Protein AF-A0A8H3XED6-F1 (afdb_monomer_lite)

Radius of gyration: 12.94 Å; chains: 1; bounding box: 29×34×34 Å

pLDDT: mean 76.83, std 10.21, range [47.56, 87.56]

Structure (mmCIF, N/CA/C/O backbone):
data_AF-A0A8H3XED6-F1
#
_entry.id   AF-A0A8H3XED6-F1
#
loop_
_atom_site.group_PDB
_atom_site.id
_atom_site.type_symbol
_atom_site.label_atom_id
_atom_site.label_alt_id
_atom_site.label_comp_id
_atom_site.label_asym_id
_atom_site.label_entity_id
_atom_site.label_seq_id
_atom_site.pdbx_PDB_ins_code
_atom_site.Cartn_x
_atom_site.Cartn_y
_atom_site.Cartn_z
_atom_site.occupancy
_atom_site.B_iso_or_equiv
_atom_site.auth_seq_id
_atom_site.auth_comp_id
_atom_site.auth_asym_id
_atom_site.auth_atom_id
_atom_site.pdbx_PDB_model_num
ATOM 1 N N . MET A 1 1 ? 15.015 -0.624 2.135 1.00 65.12 1 MET A N 1
ATOM 2 C CA . MET A 1 1 ? 14.485 0.647 2.685 1.00 65.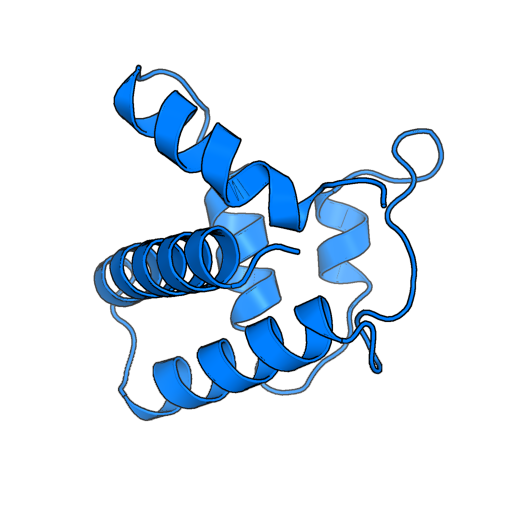12 1 MET A CA 1
ATOM 3 C C . MET A 1 1 ? 15.137 0.860 4.045 1.00 65.12 1 MET A C 1
ATOM 5 O O . MET A 1 1 ? 15.278 -0.125 4.755 1.00 65.12 1 MET A O 1
ATOM 9 N N . LYS A 1 2 ? 15.587 2.073 4.404 1.00 73.81 2 LYS A N 1
ATOM 10 C CA . LYS A 1 2 ? 16.115 2.327 5.762 1.00 73.81 2 LYS A CA 1
ATOM 11 C C . LYS A 1 2 ? 14.974 2.229 6.784 1.00 73.81 2 LYS A C 1
ATOM 13 O O . LYS A 1 2 ? 13.874 2.692 6.490 1.00 73.81 2 LYS A O 1
ATOM 18 N N . GLU A 1 3 ? 15.227 1.673 7.970 1.00 73.44 3 GLU A N 1
ATOM 19 C CA . GLU A 1 3 ? 14.186 1.446 8.991 1.00 73.44 3 GLU A CA 1
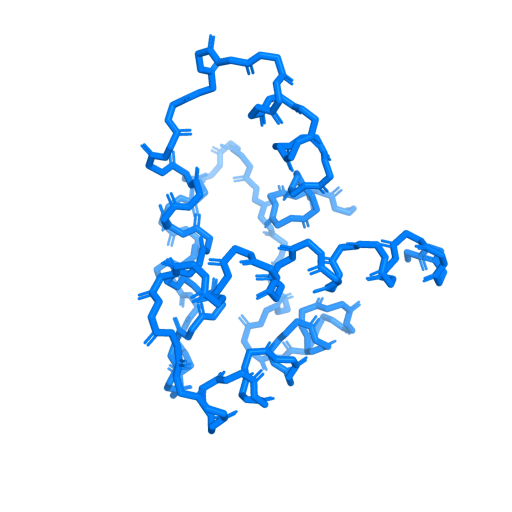ATOM 20 C C . GLU A 1 3 ? 13.446 2.727 9.399 1.00 73.44 3 GLU A C 1
ATOM 22 O O . GLU A 1 3 ? 12.229 2.700 9.564 1.00 73.44 3 GLU A O 1
ATOM 27 N N . SER A 1 4 ? 14.139 3.864 9.500 1.00 75.62 4 SER A N 1
ATOM 28 C CA . SER A 1 4 ? 13.520 5.153 9.840 1.00 75.62 4 SER A CA 1
ATOM 29 C C . SER A 1 4 ? 12.474 5.604 8.814 1.00 75.62 4 SER A C 1
ATOM 31 O O . SER A 1 4 ? 11.407 6.090 9.180 1.00 75.62 4 SER A O 1
ATOM 33 N N . ILE A 1 5 ? 12.74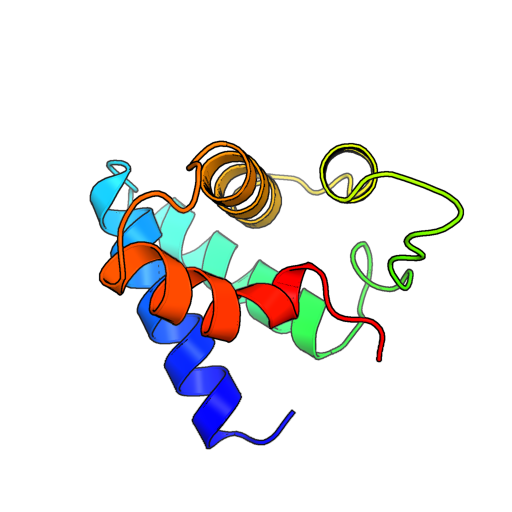9 5.375 7.528 1.00 78.00 5 ILE A N 1
ATOM 34 C CA . ILE A 1 5 ? 11.849 5.712 6.419 1.00 78.00 5 ILE A CA 1
ATOM 35 C C . ILE A 1 5 ? 10.635 4.777 6.433 1.00 78.00 5 ILE A C 1
ATOM 37 O O . ILE A 1 5 ? 9.506 5.230 6.262 1.00 78.00 5 ILE A O 1
ATOM 41 N N . PHE A 1 6 ? 10.847 3.487 6.715 1.00 79.19 6 PHE A N 1
ATOM 42 C CA . PHE A 1 6 ? 9.763 2.509 6.828 1.00 79.19 6 PHE A CA 1
ATOM 43 C C . PHE A 1 6 ? 8.782 2.852 7.958 1.00 79.19 6 PHE A C 1
ATOM 45 O O . PHE A 1 6 ? 7.569 2.804 7.760 1.00 79.19 6 PHE A O 1
ATOM 52 N N . HIS A 1 7 ? 9.284 3.253 9.128 1.00 81.00 7 HIS A N 1
ATOM 53 C CA . HIS A 1 7 ? 8.428 3.663 10.245 1.00 81.00 7 HIS A CA 1
ATOM 54 C C . HIS A 1 7 ? 7.616 4.918 9.920 1.00 81.00 7 HIS A C 1
ATOM 56 O O . HIS A 1 7 ? 6.429 4.977 10.240 1.00 81.00 7 HIS A O 1
ATOM 62 N N . GLN A 1 8 ? 8.227 5.896 9.248 1.00 81.88 8 GLN A N 1
ATOM 63 C CA . GLN A 1 8 ? 7.535 7.111 8.826 1.00 81.88 8 GLN A CA 1
ATOM 64 C C . GLN A 1 8 ? 6.416 6.798 7.824 1.00 81.88 8 GLN A C 1
ATOM 66 O O . GLN A 1 8 ? 5.291 7.263 7.987 1.00 81.88 8 GLN A O 1
ATOM 71 N N . ILE A 1 9 ? 6.701 5.938 6.846 1.00 79.81 9 ILE A N 1
ATOM 72 C CA . ILE A 1 9 ? 5.730 5.420 5.880 1.00 79.81 9 ILE A CA 1
ATOM 73 C C . ILE A 1 9 ? 4.558 4.729 6.577 1.00 79.81 9 ILE A C 1
ATOM 75 O O . ILE A 1 9 ? 3.398 5.037 6.296 1.00 79.81 9 ILE A O 1
ATOM 79 N N . LEU A 1 10 ? 4.861 3.808 7.493 1.00 83.94 10 LEU A N 1
ATOM 80 C CA . LEU A 1 10 ? 3.855 3.041 8.212 1.00 83.94 10 LEU A CA 1
ATOM 81 C C . LEU A 1 10 ? 2.962 3.971 9.038 1.00 83.94 10 LEU A C 1
ATOM 83 O O . LEU A 1 10 ? 1.741 3.859 8.984 1.00 83.94 10 LEU A O 1
ATOM 87 N N . TYR A 1 11 ? 3.562 4.923 9.752 1.00 85.44 11 TYR A N 1
ATOM 88 C CA . TYR A 1 11 ? 2.832 5.909 10.540 1.00 85.44 11 TYR A CA 1
ATOM 89 C C . TYR A 1 11 ? 1.884 6.743 9.667 1.00 85.44 11 TYR A C 1
ATOM 91 O O . TYR A 1 11 ? 0.687 6.807 9.949 1.00 85.44 11 TYR A O 1
ATOM 99 N N . THR A 1 12 ? 2.382 7.311 8.564 1.00 83.94 12 THR A N 1
ATOM 100 C CA . THR A 1 12 ? 1.568 8.119 7.643 1.00 83.94 12 THR A CA 1
ATOM 101 C C . THR A 1 12 ? 0.433 7.306 7.017 1.00 83.94 12 THR A C 1
ATOM 103 O O . THR A 1 12 ? -0.704 7.777 6.977 1.00 83.94 12 THR A O 1
ATOM 106 N N . ALA A 1 13 ? 0.699 6.071 6.582 1.00 84.19 13 ALA A N 1
ATOM 107 C CA . ALA A 1 13 ? -0.325 5.187 6.027 1.00 84.19 13 ALA A CA 1
ATOM 108 C C . ALA A 1 13 ? -1.448 4.911 7.040 1.00 84.19 13 ALA A C 1
ATOM 110 O O . ALA A 1 13 ? -2.629 4.964 6.694 1.00 84.19 13 ALA A O 1
ATOM 111 N N . LEU A 1 14 ? -1.092 4.679 8.306 1.00 86.50 14 LEU A N 1
ATOM 112 C CA . LEU A 1 14 ? -2.053 4.435 9.379 1.00 86.50 14 LEU A CA 1
ATOM 113 C C . LEU A 1 14 ? -2.868 5.680 9.738 1.00 86.50 14 LEU A C 1
ATOM 115 O O . LEU A 1 14 ? -4.065 5.563 9.995 1.00 86.50 14 LEU A O 1
ATOM 119 N N . GLU A 1 15 ? -2.258 6.865 9.746 1.00 86.06 15 GLU A N 1
ATOM 120 C CA . GLU A 1 15 ? -2.975 8.124 9.980 1.00 86.06 15 GLU A CA 1
ATOM 121 C C . GLU A 1 15 ? -4.032 8.384 8.903 1.00 86.06 15 GLU A C 1
ATOM 123 O O . GLU A 1 15 ? -5.166 8.750 9.216 1.00 86.06 15 GLU A O 1
ATOM 128 N N . ILE A 1 16 ? -3.686 8.148 7.636 1.00 82.75 16 ILE A N 1
ATOM 129 C CA . ILE A 1 16 ? -4.619 8.305 6.516 1.00 82.75 16 ILE A CA 1
ATOM 130 C C . ILE A 1 16 ? -5.716 7.241 6.594 1.00 82.75 16 ILE A C 1
ATOM 132 O O . ILE A 1 16 ? -6.894 7.569 6.472 1.00 82.75 16 ILE A O 1
ATOM 136 N N . TRP A 1 17 ? -5.360 5.989 6.889 1.00 85.56 17 TRP A N 1
ATOM 137 C CA . TRP A 1 17 ? -6.329 4.903 7.042 1.00 85.56 17 TRP A CA 1
ATOM 138 C C . TRP A 1 17 ? -7.349 5.173 8.154 1.00 85.56 17 TRP A C 1
ATOM 140 O O . TRP A 1 17 ? -8.551 4.978 7.960 1.00 85.56 17 TRP A O 1
ATOM 150 N N . LYS A 1 18 ? -6.897 5.714 9.293 1.00 84.69 18 LYS A N 1
ATOM 151 C CA . LYS A 1 18 ? -7.779 6.140 10.390 1.00 84.69 18 LYS A CA 1
ATOM 152 C C . LYS A 1 18 ? -8.777 7.206 9.944 1.00 84.69 18 LYS A C 1
ATOM 154 O O . LYS A 1 18 ? -9.953 7.106 10.290 1.00 84.69 18 LYS A O 1
ATOM 159 N N . LYS A 1 19 ? -8.342 8.183 9.140 1.00 82.12 19 LYS A N 1
ATOM 160 C CA . LYS A 1 19 ? -9.216 9.242 8.603 1.00 82.12 19 LYS A CA 1
ATOM 161 C C . LYS A 1 19 ? -10.306 8.710 7.666 1.00 82.12 19 LYS A C 1
ATOM 163 O O . LYS A 1 19 ? -11.356 9.330 7.567 1.00 82.12 19 LYS A O 1
ATOM 168 N N . ILE A 1 20 ? -10.095 7.554 7.034 1.00 78.62 20 ILE A N 1
ATOM 169 C CA . ILE A 1 20 ? -11.073 6.892 6.149 1.00 78.62 20 ILE A CA 1
ATOM 170 C C . ILE A 1 20 ? -12.156 6.128 6.956 1.00 78.62 20 ILE A C 1
ATOM 172 O O . ILE A 1 20 ? -13.093 5.578 6.382 1.00 78.62 20 ILE A O 1
ATOM 176 N N . GLY A 1 21 ? -12.082 6.109 8.295 1.00 74.19 21 GLY A N 1
ATOM 177 C CA . GLY A 1 21 ? -13.073 5.445 9.156 1.00 74.19 21 GLY A CA 1
ATOM 178 C C . GLY A 1 21 ? -12.768 3.966 9.420 1.00 74.19 21 GLY A C 1
ATOM 179 O O . GLY A 1 21 ? -13.672 3.136 9.522 1.00 74.19 21 GLY A O 1
ATOM 180 N N . SER A 1 22 ? -11.485 3.609 9.501 1.00 72.81 22 SER A N 1
ATOM 181 C CA . SER A 1 22 ? -11.034 2.225 9.678 1.00 72.81 22 SER A CA 1
ATOM 182 C C . SER A 1 22 ? -11.399 1.605 11.034 1.00 72.81 22 SER A C 1
ATOM 184 O O . SER A 1 22 ? -11.292 2.258 12.072 1.00 72.81 22 SER A O 1
ATOM 186 N N . LYS A 1 23 ? -11.686 0.295 11.050 1.00 77.19 23 LYS A N 1
ATOM 187 C CA . LYS A 1 23 ? -11.762 -0.532 12.274 1.00 77.19 23 LYS A CA 1
ATOM 188 C C . LYS A 1 23 ? -10.383 -1.096 12.644 1.00 77.19 23 LYS A C 1
ATOM 190 O O . LYS A 1 23 ? -9.589 -1.377 11.749 1.00 77.19 23 LYS A O 1
ATOM 195 N N . ILE A 1 24 ? -10.139 -1.392 13.925 1.00 73.38 24 ILE A N 1
ATOM 196 C CA . ILE A 1 24 ? -8.867 -1.972 14.423 1.00 73.38 24 ILE A CA 1
ATOM 197 C C . ILE A 1 24 ? -8.433 -3.216 13.623 1.00 73.38 24 ILE A C 1
ATOM 199 O O . ILE A 1 24 ? -7.273 -3.332 13.234 1.00 73.38 24 ILE A O 1
ATOM 203 N N . THR A 1 25 ? -9.368 -4.111 13.289 1.00 77.56 25 THR A N 1
ATOM 204 C CA . THR A 1 25 ? -9.089 -5.312 12.481 1.00 77.56 25 THR A CA 1
ATOM 205 C C . THR A 1 25 ? -8.550 -4.970 11.088 1.00 77.56 25 THR A C 1
ATOM 207 O O . THR A 1 25 ? -7.622 -5.617 10.610 1.00 77.56 25 THR A O 1
ATOM 210 N N . SER A 1 26 ? -9.078 -3.921 10.448 1.00 81.62 26 SER A N 1
ATOM 211 C CA . SER A 1 26 ? -8.589 -3.464 9.139 1.00 81.62 26 SER A CA 1
ATOM 212 C C . SER A 1 26 ? -7.198 -2.834 9.225 1.00 81.62 26 SER A C 1
ATOM 214 O O . SER A 1 26 ? -6.385 -3.014 8.325 1.00 81.62 26 SER A O 1
ATOM 216 N N . THR A 1 27 ? -6.894 -2.172 10.343 1.00 85.00 27 THR A N 1
ATOM 217 C CA . THR A 1 27 ? -5.580 -1.585 10.616 1.00 85.00 27 THR A CA 1
ATOM 218 C C . THR A 1 27 ? -4.498 -2.659 10.730 1.00 85.00 27 THR A C 1
ATOM 220 O O . THR A 1 27 ? -3.448 -2.530 10.109 1.00 85.00 27 THR A O 1
ATOM 223 N N . ASN A 1 28 ? -4.756 -3.753 11.452 1.00 85.94 28 ASN A N 1
ATOM 224 C CA . ASN A 1 28 ? -3.783 -4.846 11.594 1.00 85.94 28 ASN A CA 1
ATOM 225 C C . ASN A 1 28 ? -3.496 -5.548 10.258 1.00 85.94 28 ASN A C 1
ATOM 227 O O . ASN A 1 28 ? -2.344 -5.867 9.963 1.00 85.94 28 ASN A O 1
ATOM 231 N N . ILE A 1 29 ? -4.528 -5.745 9.431 1.00 86.88 29 ILE A N 1
ATOM 232 C CA . ILE A 1 29 ? -4.375 -6.330 8.092 1.00 86.88 29 ILE A CA 1
ATOM 233 C C . ILE A 1 29 ? -3.562 -5.393 7.187 1.00 86.88 29 ILE A C 1
ATOM 235 O O . ILE A 1 29 ? -2.661 -5.857 6.490 1.00 86.88 29 ILE A O 1
ATOM 239 N N . LEU A 1 30 ? -3.809 -4.080 7.248 1.00 87.06 30 LEU A N 1
ATOM 240 C CA . LEU A 1 30 ? -3.027 -3.090 6.506 1.00 87.06 30 LEU A CA 1
ATOM 241 C C . LEU A 1 30 ? -1.540 -3.127 6.899 1.00 87.06 30 LEU A C 1
ATOM 243 O O . LEU A 1 30 ? -0.678 -3.141 6.024 1.00 87.06 30 LEU A O 1
ATOM 247 N N . VAL A 1 31 ? -1.223 -3.200 8.198 1.00 87.06 31 VAL A N 1
ATOM 248 C CA . VAL A 1 31 ? 0.171 -3.321 8.668 1.00 87.06 31 VAL A CA 1
ATOM 249 C C . VAL A 1 31 ? 0.836 -4.579 8.103 1.00 87.06 31 VAL A C 1
ATOM 251 O O . VAL A 1 31 ? 1.984 -4.514 7.662 1.00 87.06 31 VAL A O 1
ATOM 254 N N . ALA A 1 32 ? 0.135 -5.716 8.097 1.00 87.56 32 ALA A N 1
ATOM 255 C CA . ALA A 1 32 ? 0.659 -6.956 7.527 1.00 87.56 32 ALA A CA 1
ATOM 256 C C . ALA A 1 32 ? 0.936 -6.818 6.019 1.00 87.56 32 ALA A C 1
ATOM 258 O O . ALA A 1 32 ? 2.008 -7.203 5.561 1.00 87.56 32 ALA A O 1
ATOM 259 N N . GLN A 1 33 ? 0.028 -6.195 5.265 1.00 86.81 33 GLN A N 1
ATOM 260 C CA . GLN A 1 33 ? 0.200 -5.956 3.827 1.00 86.81 33 GLN A CA 1
ATOM 261 C C . GLN A 1 33 ? 1.376 -5.022 3.518 1.00 86.81 33 GLN A C 1
ATOM 263 O O . GLN A 1 33 ? 2.165 -5.315 2.624 1.00 86.81 33 GLN A O 1
ATOM 268 N N . ILE A 1 34 ? 1.553 -3.941 4.287 1.00 85.50 34 ILE A N 1
ATOM 269 C CA . ILE A 1 34 ? 2.702 -3.028 4.139 1.00 85.50 34 ILE A CA 1
ATOM 270 C C . ILE A 1 34 ? 4.021 -3.768 4.401 1.00 85.50 34 ILE A C 1
ATOM 272 O O . ILE A 1 34 ? 5.003 -3.570 3.683 1.00 85.50 34 ILE A O 1
ATOM 276 N N . LYS A 1 35 ? 4.049 -4.647 5.413 1.00 85.62 35 LYS A N 1
ATOM 277 C CA . LYS A 1 35 ? 5.217 -5.490 5.695 1.00 85.62 35 LYS A CA 1
ATOM 278 C C . LYS A 1 35 ? 5.518 -6.434 4.532 1.00 85.62 35 LYS A C 1
ATOM 280 O O . LYS A 1 35 ? 6.672 -6.470 4.118 1.00 85.62 35 LYS A O 1
ATOM 285 N N . LEU A 1 36 ? 4.506 -7.119 3.987 1.00 85.56 36 LEU A N 1
ATOM 286 C CA . LEU A 1 36 ? 4.640 -8.013 2.826 1.00 85.56 36 LEU A CA 1
ATOM 287 C C . LEU A 1 36 ? 5.180 -7.277 1.594 1.00 85.56 36 LEU A C 1
ATOM 289 O O . LEU A 1 36 ? 6.123 -7.748 0.966 1.00 85.56 36 LEU A O 1
ATOM 293 N N . HIS A 1 37 ? 4.657 -6.083 1.306 1.00 82.50 37 HIS A N 1
ATOM 294 C CA . HIS A 1 37 ? 5.170 -5.234 0.230 1.00 82.50 37 HIS A CA 1
ATOM 295 C C . HIS A 1 37 ? 6.641 -4.845 0.447 1.00 82.50 37 HIS A C 1
ATOM 297 O O . HIS A 1 37 ? 7.444 -4.878 -0.481 1.00 82.50 37 HIS A O 1
ATOM 303 N N . ASN A 1 38 ? 7.041 -4.507 1.679 1.00 81.81 38 ASN A N 1
ATOM 304 C CA . ASN A 1 38 ? 8.429 -4.130 1.972 1.00 81.81 38 ASN A CA 1
ATOM 305 C C . ASN A 1 38 ? 9.434 -5.282 1.779 1.00 81.81 38 ASN A C 1
ATOM 307 O O . ASN A 1 38 ? 10.585 -5.021 1.409 1.00 81.81 38 ASN A O 1
ATOM 311 N N . ILE A 1 39 ? 9.008 -6.524 2.030 1.00 83.50 39 ILE A N 1
ATOM 312 C CA . ILE A 1 39 ? 9.825 -7.731 1.830 1.00 83.50 39 ILE A CA 1
ATOM 313 C C . ILE A 1 39 ? 9.645 -8.369 0.445 1.00 83.50 39 ILE A C 1
ATOM 315 O O . ILE A 1 39 ? 10.319 -9.351 0.162 1.00 83.50 39 ILE A O 1
ATOM 319 N N . PHE A 1 40 ? 8.817 -7.781 -0.427 1.00 78.88 40 PHE A N 1
ATOM 320 C CA . PHE A 1 40 ? 8.596 -8.247 -1.801 1.00 78.88 40 PHE A CA 1
ATOM 321 C C . PHE A 1 40 ? 8.010 -9.668 -1.890 1.00 78.88 40 PHE A C 1
ATOM 323 O O . PHE A 1 40 ? 8.306 -10.420 -2.813 1.00 78.88 40 PHE A O 1
ATOM 330 N N . GLU A 1 41 ? 7.172 -10.035 -0.919 1.00 82.62 41 GLU A N 1
ATOM 331 C CA . GLU A 1 41 ? 6.486 -11.330 -0.888 1.00 82.62 41 GLU A CA 1
ATOM 332 C C . GLU A 1 41 ? 5.150 -11.276 -1.650 1.00 82.62 41 GLU A C 1
ATOM 334 O O . GLU A 1 41 ? 4.547 -10.198 -1.782 1.00 82.62 41 GLU A O 1
ATOM 339 N N . PRO A 1 42 ? 4.633 -12.422 -2.133 1.00 78.25 42 PRO A N 1
ATOM 340 C CA . PRO A 1 42 ? 3.366 -12.466 -2.836 1.00 78.25 42 PRO A CA 1
ATOM 341 C C . PRO A 1 42 ? 2.204 -11.851 -2.039 1.00 78.25 42 PRO A C 1
ATOM 343 O O . PRO A 1 42 ? 2.069 -12.095 -0.836 1.00 78.25 42 PRO A O 1
ATOM 346 N N . PRO A 1 43 ? 1.322 -11.077 -2.701 1.00 76.94 43 PRO A N 1
ATOM 347 C CA . PRO A 1 43 ? 1.265 -10.820 -4.148 1.00 76.94 43 PRO A CA 1
ATOM 348 C C . PRO A 1 43 ? 1.901 -9.483 -4.580 1.00 76.94 43 PRO A C 1
ATOM 350 O O . PRO A 1 43 ? 1.507 -8.928 -5.604 1.00 76.94 43 PRO A O 1
ATOM 353 N N . TYR A 1 44 ? 2.845 -8.945 -3.804 1.00 81.56 44 TYR A N 1
ATOM 354 C CA . TYR A 1 44 ? 3.527 -7.669 -4.077 1.00 81.56 44 TYR A CA 1
ATOM 355 C C . TYR A 1 44 ? 4.940 -7.860 -4.649 1.00 81.56 44 TYR A C 1
ATOM 357 O O . TYR A 1 44 ? 5.749 -6.939 -4.639 1.00 81.56 44 TYR A O 1
ATOM 365 N N . HIS A 1 45 ? 5.254 -9.068 -5.117 1.00 81.25 45 HIS A N 1
ATOM 366 C CA . HIS A 1 45 ? 6.579 -9.471 -5.592 1.00 81.25 45 HIS A CA 1
ATOM 367 C C . HIS A 1 45 ? 6.880 -9.058 -7.039 1.00 81.25 45 HIS A C 1
ATOM 369 O O . HIS A 1 45 ? 7.915 -9.433 -7.585 1.00 81.25 45 HIS A O 1
ATOM 375 N N . TYR A 1 46 ? 5.970 -8.336 -7.691 1.00 78.88 46 TYR A N 1
ATOM 376 C CA . TYR A 1 46 ? 6.174 -7.809 -9.036 1.00 78.88 46 TYR A CA 1
ATOM 377 C C . TYR A 1 46 ? 6.554 -6.340 -8.956 1.00 78.88 46 TYR A C 1
ATOM 379 O O . TYR A 1 46 ? 5.880 -5.566 -8.293 1.00 78.88 46 TYR A O 1
ATOM 387 N N . THR A 1 47 ? 7.607 -5.923 -9.647 1.00 79.19 47 THR A N 1
ATOM 388 C CA . THR A 1 47 ? 7.972 -4.503 -9.691 1.00 79.19 47 THR A CA 1
ATOM 389 C C . THR A 1 47 ? 6.983 -3.737 -10.561 1.00 79.19 47 THR A C 1
ATOM 391 O O . THR A 1 47 ? 6.652 -4.185 -11.656 1.00 79.19 47 THR A O 1
ATOM 394 N N . PHE A 1 48 ? 6.543 -2.568 -10.101 1.00 79.00 48 PHE A N 1
ATOM 395 C CA . PHE A 1 48 ? 5.802 -1.630 -10.938 1.00 79.00 48 PHE A CA 1
ATOM 396 C C . PHE A 1 48 ? 6.697 -1.080 -12.063 1.00 79.00 48 PHE A C 1
ATOM 398 O O . PHE A 1 48 ? 7.820 -0.632 -11.806 1.00 79.00 48 PHE A O 1
ATOM 405 N N . ILE A 1 49 ? 6.204 -1.103 -13.306 1.00 78.94 49 ILE A N 1
ATOM 406 C CA . ILE A 1 49 ? 6.908 -0.582 -14.485 1.00 78.94 49 ILE A CA 1
ATOM 407 C C . ILE A 1 49 ? 6.017 0.454 -15.176 1.00 78.94 49 ILE A C 1
ATOM 409 O O . ILE A 1 49 ? 5.037 0.103 -15.827 1.00 78.94 49 ILE A O 1
ATOM 413 N N . GLU A 1 50 ? 6.401 1.727 -15.057 1.00 76.00 50 GLU A N 1
ATOM 414 C CA . GLU A 1 50 ? 5.644 2.891 -15.550 1.00 76.00 50 GLU A CA 1
ATOM 415 C C . GLU A 1 50 ? 5.363 2.857 -17.063 1.00 76.00 50 GLU A C 1
ATOM 417 O O . GLU A 1 50 ? 4.301 3.289 -17.498 1.00 76.00 50 GLU A O 1
ATOM 422 N N . ASP A 1 51 ? 6.271 2.281 -17.859 1.00 81.12 51 ASP A N 1
ATOM 423 C CA . ASP A 1 51 ? 6.108 2.157 -19.317 1.00 81.12 51 ASP A CA 1
ATOM 424 C C . ASP A 1 51 ? 5.135 1.035 -19.736 1.00 81.12 51 ASP A C 1
ATOM 426 O O . ASP A 1 51 ? 4.772 0.941 -20.909 1.00 81.12 51 ASP A O 1
ATOM 430 N N . ILE A 1 52 ? 4.746 0.149 -18.808 1.00 82.69 52 ILE A N 1
ATOM 431 C CA . ILE A 1 52 ? 3.913 -1.033 -19.093 1.00 82.69 52 ILE A CA 1
ATOM 432 C C . ILE A 1 52 ? 2.482 -0.836 -18.597 1.00 82.69 52 ILE A C 1
ATOM 434 O O . ILE A 1 52 ? 1.536 -1.220 -19.285 1.00 82.69 52 ILE A O 1
ATOM 438 N N . GLU A 1 53 ? 2.305 -0.265 -17.408 1.00 80.56 53 GLU A N 1
ATOM 439 C CA . GLU A 1 53 ? 0.992 -0.158 -16.779 1.00 80.56 53 GLU A CA 1
ATOM 440 C C . GLU A 1 53 ? 0.871 1.078 -15.883 1.00 80.56 53 GLU A C 1
ATOM 442 O O . GLU A 1 53 ? 1.868 1.648 -15.439 1.00 80.56 53 GLU A O 1
ATOM 447 N N . SER A 1 54 ? -0.364 1.504 -15.601 1.00 82.75 54 SER A N 1
ATOM 448 C CA . SER A 1 54 ? -0.595 2.612 -14.676 1.00 82.75 54 SER A CA 1
ATOM 449 C C . SER A 1 54 ? -0.491 2.133 -13.221 1.00 82.75 54 SER A C 1
ATOM 451 O O . SER A 1 54 ? -0.739 0.958 -12.924 1.00 82.75 54 SER A O 1
ATOM 453 N N . PRO A 1 55 ? -0.172 3.026 -12.264 1.00 80.69 55 PRO A N 1
ATOM 454 C CA . PRO A 1 55 ? -0.171 2.664 -10.847 1.00 80.69 55 PRO A CA 1
ATOM 455 C C . PRO A 1 55 ? -1.513 2.065 -10.402 1.00 80.69 55 PRO A C 1
ATOM 457 O O . PRO A 1 55 ? -1.555 1.131 -9.608 1.00 80.69 55 PRO A O 1
ATOM 460 N N . GLU A 1 56 ? -2.622 2.568 -10.946 1.00 83.62 56 GLU A N 1
ATOM 461 C CA . GLU A 1 56 ? -3.974 2.095 -10.639 1.00 83.62 56 GLU A CA 1
ATOM 462 C C . GLU A 1 56 ? -4.180 0.645 -11.090 1.00 83.62 56 GLU A C 1
ATOM 464 O O . GLU A 1 56 ? -4.681 -0.171 -10.313 1.00 83.62 56 GLU A O 1
ATOM 469 N N . THR A 1 57 ? -3.764 0.300 -12.314 1.00 84.12 57 THR A N 1
ATOM 470 C CA . THR A 1 57 ? -3.890 -1.069 -12.834 1.00 84.12 57 THR A CA 1
ATOM 471 C C . THR A 1 57 ? -2.989 -2.047 -12.089 1.00 84.12 57 THR A C 1
ATOM 473 O O . THR A 1 57 ? -3.447 -3.148 -11.777 1.00 84.12 57 THR A O 1
ATOM 476 N N . TRP A 1 58 ? -1.783 -1.626 -11.694 1.00 86.56 58 TRP A N 1
ATOM 477 C CA . TRP A 1 58 ? -0.871 -2.453 -10.896 1.00 86.56 58 TRP A CA 1
ATOM 478 C C . TRP A 1 58 ? -1.481 -2.797 -9.529 1.00 86.56 58 TRP A C 1
ATOM 480 O O . TRP A 1 58 ? -1.571 -3.968 -9.147 1.00 86.56 58 TRP A O 1
ATOM 490 N N . TRP A 1 59 ? -2.022 -1.796 -8.820 1.00 86.31 59 TRP A N 1
ATOM 491 C CA . TRP A 1 59 ? -2.689 -2.012 -7.529 1.00 86.31 59 T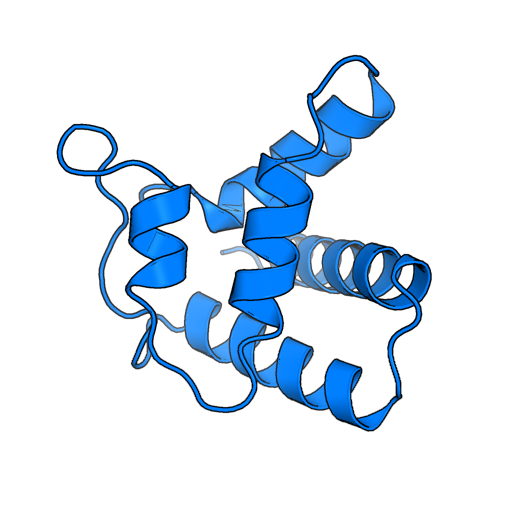RP A CA 1
ATOM 492 C C . TRP A 1 59 ? -3.950 -2.873 -7.642 1.00 86.31 59 TRP A C 1
ATOM 494 O O . TRP A 1 59 ? -4.217 -3.679 -6.746 1.00 86.31 59 TRP A O 1
ATOM 504 N N . LEU A 1 60 ? -4.712 -2.745 -8.732 1.00 85.06 60 LEU A N 1
ATOM 505 C CA . LEU A 1 60 ? -5.857 -3.616 -9.023 1.00 85.06 60 LEU A CA 1
ATOM 506 C C . LEU A 1 60 ? -5.429 -5.056 -9.368 1.00 85.06 60 LEU A C 1
ATOM 508 O O . LEU A 1 60 ? -6.180 -5.998 -9.099 1.00 85.06 60 LEU A O 1
ATOM 512 N N . GLY A 1 61 ? -4.228 -5.239 -9.922 1.00 83.25 61 GLY A N 1
ATOM 513 C CA . GLY A 1 61 ? -3.633 -6.541 -10.231 1.00 83.25 61 GLY A CA 1
ATOM 514 C C . GLY A 1 61 ? -3.235 -7.350 -8.992 1.00 83.25 61 GLY A C 1
ATOM 515 O O . GLY A 1 61 ? -3.320 -8.583 -9.004 1.00 83.25 61 GLY A O 1
ATOM 516 N N . CYS A 1 62 ? -2.876 -6.685 -7.889 1.00 83.69 62 CYS A N 1
ATOM 517 C CA . CYS A 1 62 ? -2.545 -7.333 -6.618 1.00 83.69 62 CYS A CA 1
ATOM 518 C C . CYS A 1 62 ? -3.789 -7.939 -5.938 1.00 83.69 62 CYS A C 1
ATOM 520 O O . CYS A 1 62 ? -4.413 -7.323 -5.068 1.00 83.69 62 CYS A O 1
ATOM 522 N N . LYS A 1 63 ? -4.132 -9.186 -6.278 1.00 80.69 63 LYS A N 1
ATOM 523 C CA . LYS A 1 63 ? -5.262 -9.919 -5.680 1.00 80.69 63 LYS A CA 1
ATOM 524 C C . LYS A 1 63 ? -4.921 -10.467 -4.287 1.00 80.69 63 LYS A C 1
ATOM 526 O O . LYS A 1 63 ? -4.412 -11.576 -4.159 1.00 80.69 63 LYS A O 1
ATOM 531 N N . VAL A 1 64 ? -5.253 -9.711 -3.237 1.00 80.06 64 VAL A N 1
ATOM 532 C CA . VAL A 1 64 ? -5.227 -10.172 -1.831 1.00 80.06 64 VAL A CA 1
ATOM 533 C C . VAL A 1 64 ? -6.632 -10.265 -1.231 1.00 80.06 64 VAL A C 1
ATOM 535 O O . VAL A 1 64 ? -7.498 -9.445 -1.557 1.00 80.06 64 VAL A O 1
ATOM 538 N N . PRO A 1 65 ? -6.863 -11.178 -0.270 1.00 74.12 65 PRO A N 1
ATOM 539 C CA . PRO A 1 65 ? -7.991 -11.041 0.641 1.00 74.12 65 PRO A CA 1
ATOM 540 C C . PRO A 1 65 ? -7.845 -9.745 1.452 1.00 74.12 65 PRO A C 1
ATOM 542 O O . PRO A 1 65 ? -6.752 -9.410 1.908 1.00 74.12 65 PRO A O 1
ATOM 545 N N . ASN A 1 66 ? -8.955 -9.030 1.662 1.00 79.50 66 ASN A N 1
ATOM 546 C CA . ASN A 1 66 ? -8.990 -7.783 2.436 1.00 79.50 66 ASN A CA 1
ATOM 547 C C . ASN A 1 66 ? -8.006 -6.713 1.915 1.00 79.50 66 ASN A C 1
ATOM 549 O O . ASN A 1 66 ? -7.089 -6.317 2.625 1.00 79.50 66 ASN A O 1
ATOM 553 N N . HIS A 1 67 ? -8.202 -6.261 0.673 1.00 83.94 67 HIS A N 1
ATOM 554 C CA . HIS A 1 67 ? -7.358 -5.362 -0.136 1.00 83.94 67 HIS A CA 1
ATOM 555 C C . HIS A 1 67 ? -7.196 -3.921 0.400 1.00 83.94 67 HIS A C 1
ATOM 557 O O . HIS A 1 67 ? -7.379 -2.938 -0.316 1.00 83.94 67 HIS A O 1
ATOM 563 N N . TYR A 1 68 ? -6.885 -3.761 1.686 1.00 87.38 68 TYR A N 1
ATOM 564 C CA . TYR A 1 68 ? -6.804 -2.463 2.348 1.00 87.38 68 TYR A CA 1
ATOM 565 C C . TYR A 1 68 ? -5.614 -1.634 1.877 1.00 87.38 68 TYR A C 1
ATOM 567 O O . TYR A 1 68 ? -5.778 -0.433 1.683 1.00 87.38 68 TYR A O 1
ATOM 575 N N . LEU A 1 69 ? -4.455 -2.251 1.630 1.00 85.56 69 LEU A N 1
ATOM 576 C CA . LEU A 1 69 ? -3.305 -1.554 1.055 1.00 85.56 69 LEU A CA 1
ATOM 577 C C . LEU A 1 69 ? -3.609 -1.044 -0.358 1.00 85.56 69 LEU A C 1
ATOM 579 O O . LEU A 1 69 ? -3.359 0.122 -0.641 1.00 85.56 69 LEU A O 1
ATOM 583 N N . GLN A 1 70 ? -4.230 -1.871 -1.203 1.00 87.06 70 GLN A N 1
ATOM 584 C CA . GLN A 1 70 ? -4.686 -1.476 -2.539 1.00 87.06 70 GLN A CA 1
ATOM 585 C C . GLN A 1 70 ? -5.696 -0.331 -2.443 1.00 87.06 70 GLN A C 1
ATOM 587 O O . GLN A 1 70 ? -5.579 0.668 -3.141 1.00 87.06 70 GLN A O 1
ATOM 592 N N . LYS A 1 71 ? -6.683 -0.446 -1.546 1.00 87.38 71 LYS A N 1
ATOM 593 C CA . LYS A 1 71 ? -7.707 0.585 -1.346 1.00 87.38 71 LYS A CA 1
ATOM 594 C C . LYS A 1 71 ? -7.093 1.901 -0.879 1.00 87.38 71 LYS A C 1
ATOM 596 O O . LYS A 1 71 ? -7.505 2.954 -1.352 1.00 87.38 71 LYS A O 1
ATOM 601 N N . LEU A 1 72 ? -6.119 1.842 0.028 1.00 86.12 72 LEU A N 1
ATOM 602 C CA . LEU A 1 72 ? -5.367 3.009 0.472 1.00 86.12 72 LEU A CA 1
ATOM 603 C C . LEU A 1 72 ? -4.571 3.611 -0.692 1.00 86.12 72 LEU A C 1
ATOM 605 O O . LEU A 1 72 ? -4.653 4.813 -0.902 1.00 86.12 72 LEU A O 1
ATOM 609 N N . ALA A 1 73 ? -3.860 2.796 -1.472 1.00 83.69 73 ALA A N 1
ATOM 610 C CA . ALA A 1 73 ? -3.084 3.255 -2.621 1.00 83.69 73 ALA A CA 1
AT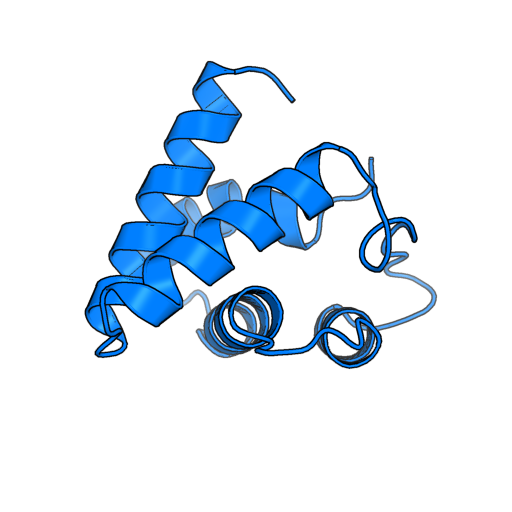OM 611 C C . ALA A 1 73 ? -3.965 3.924 -3.688 1.00 83.69 73 ALA A C 1
ATOM 613 O O . ALA A 1 73 ? -3.672 5.037 -4.108 1.00 83.69 73 ALA A O 1
ATOM 614 N N . LEU A 1 74 ? -5.090 3.308 -4.056 1.00 84.06 74 LEU A N 1
ATOM 615 C CA . LEU A 1 74 ? -6.060 3.881 -4.995 1.00 84.06 74 LEU A CA 1
ATOM 616 C C . LEU A 1 74 ? -6.696 5.165 -4.450 1.00 84.06 74 LEU A C 1
ATOM 618 O O . LEU A 1 74 ? -6.853 6.136 -5.183 1.00 84.06 74 LEU A O 1
ATOM 622 N N . TYR A 1 75 ? -7.019 5.201 -3.155 1.00 83.69 75 TYR A N 1
ATOM 623 C CA . TYR A 1 75 ? -7.521 6.413 -2.506 1.00 83.69 75 TYR A CA 1
ATOM 624 C C . TYR A 1 75 ? -6.497 7.552 -2.574 1.00 83.69 75 TYR A C 1
ATOM 626 O O . TYR A 1 75 ? -6.860 8.692 -2.836 1.00 83.69 75 TYR A O 1
ATOM 634 N N . LEU A 1 76 ? -5.215 7.245 -2.379 1.00 77.44 76 LEU A N 1
ATOM 635 C CA . LEU A 1 76 ? -4.128 8.214 -2.481 1.00 77.44 76 LEU A CA 1
ATOM 636 C C . LEU A 1 76 ? -3.903 8.693 -3.916 1.00 77.44 76 LEU A C 1
ATOM 638 O O . LEU A 1 76 ? -3.708 9.887 -4.113 1.00 77.44 76 LEU A O 1
ATOM 642 N N . LEU A 1 77 ? -3.967 7.790 -4.898 1.00 76.00 77 LEU A N 1
ATOM 643 C CA . LEU A 1 77 ? -3.875 8.123 -6.323 1.00 76.00 77 LEU A CA 1
ATOM 644 C C . LEU A 1 77 ? -5.027 9.037 -6.768 1.00 76.00 77 LEU A C 1
ATOM 646 O O . LEU A 1 77 ? -4.816 9.955 -7.555 1.00 76.00 77 LEU A O 1
ATOM 650 N N . ALA A 1 78 ? -6.221 8.842 -6.205 1.00 80.56 78 ALA A N 1
ATOM 651 C CA . ALA A 1 78 ? -7.381 9.689 -6.466 1.00 80.56 78 ALA A CA 1
ATOM 652 C C . ALA A 1 78 ? -7.285 11.083 -5.812 1.00 80.56 78 ALA A C 1
ATOM 654 O O . ALA A 1 78 ? -7.963 12.015 -6.252 1.00 80.56 78 ALA A O 1
ATOM 655 N N . ILE A 1 79 ? -6.454 11.261 -4.774 1.00 70.94 79 ILE A N 1
ATOM 656 C CA . ILE A 1 79 ? -6.211 12.579 -4.174 1.00 70.94 79 ILE A CA 1
ATOM 657 C C . ILE A 1 79 ? -5.228 13.342 -5.062 1.00 70.94 79 ILE A C 1
ATOM 659 O O . ILE A 1 79 ? -4.012 13.166 -5.004 1.00 70.94 79 ILE A O 1
ATOM 663 N N . THR A 1 80 ? -5.764 14.256 -5.862 1.00 58.38 80 THR A N 1
ATOM 664 C CA . THR A 1 80 ? -4.975 15.150 -6.712 1.00 58.38 80 THR A CA 1
ATOM 665 C C . THR A 1 80 ? -4.061 16.042 -5.847 1.00 58.38 80 THR A C 1
ATOM 667 O O . THR A 1 80 ? -4.532 16.640 -4.871 1.00 58.38 80 THR A O 1
ATOM 670 N N . PRO A 1 81 ? -2.760 16.199 -6.164 1.00 56.38 81 PRO A N 1
ATOM 671 C CA . PRO A 1 81 ? -1.806 16.902 -5.308 1.00 56.38 81 PRO A CA 1
ATOM 672 C C . PRO A 1 81 ? -1.902 18.425 -5.490 1.00 56.38 81 PRO A C 1
ATOM 674 O O . PRO A 1 81 ? -0.969 19.073 -5.959 1.00 56.38 81 PRO A O 1
ATOM 677 N N . HIS A 1 82 ? -3.030 19.026 -5.110 1.00 55.22 82 HIS A N 1
ATOM 678 C CA . HIS A 1 82 ? -3.210 20.479 -5.209 1.00 55.22 82 HIS A CA 1
ATOM 679 C C . HIS A 1 82 ? -2.628 21.261 -4.017 1.00 55.22 82 HIS A C 1
ATOM 681 O O . HIS A 1 82 ? -2.408 22.463 -4.141 1.00 55.22 82 HIS A O 1
ATOM 687 N N . SER A 1 83 ? -2.307 20.613 -2.885 1.00 55.66 83 SER A N 1
ATOM 688 C CA . SER A 1 83 ? -1.729 21.282 -1.703 1.00 55.66 83 SER A CA 1
ATOM 689 C C . SER A 1 83 ? -0.282 20.858 -1.410 1.00 55.66 83 SER A C 1
ATOM 691 O O . SER A 1 83 ? 0.126 19.730 -1.691 1.00 55.66 83 SER A O 1
ATOM 693 N N . ALA A 1 84 ? 0.512 21.751 -0.806 1.00 55.69 84 ALA A N 1
ATOM 694 C CA . ALA A 1 84 ? 1.893 21.461 -0.397 1.00 55.69 84 ALA A CA 1
ATOM 695 C C . ALA A 1 84 ? 1.980 20.305 0.622 1.00 55.69 84 ALA A C 1
ATOM 697 O O . ALA A 1 84 ? 2.887 19.477 0.548 1.00 55.69 84 ALA A O 1
ATOM 698 N N . SER A 1 85 ? 0.990 20.189 1.512 1.00 56.44 85 SER A N 1
ATOM 699 C CA . SER A 1 85 ? 0.862 19.070 2.452 1.00 56.44 85 SER A CA 1
ATOM 700 C C . SER A 1 85 ? 0.602 17.741 1.731 1.00 56.44 85 SER A C 1
ATOM 702 O O . SER A 1 85 ? 1.198 16.724 2.083 1.00 56.44 85 SER A O 1
ATOM 704 N N . CYS A 1 86 ? -0.214 17.747 0.668 1.00 57.50 86 CYS A N 1
ATOM 705 C CA . CYS A 1 86 ? -0.414 16.575 -0.189 1.00 57.50 86 CYS A CA 1
ATOM 706 C C . CYS A 1 86 ? 0.873 16.179 -0.919 1.00 57.50 86 CYS A C 1
ATOM 708 O O . CYS A 1 86 ? 1.120 14.990 -1.053 1.00 57.50 86 CYS A O 1
ATOM 710 N N . LYS A 1 87 ? 1.726 17.128 -1.330 1.00 57.41 87 LYS A N 1
ATOM 711 C CA . LYS A 1 87 ? 3.009 16.821 -1.993 1.00 57.41 87 LYS A CA 1
ATOM 712 C C . LYS A 1 87 ? 4.007 16.116 -1.074 1.00 57.41 87 LYS A C 1
ATOM 714 O O . LYS A 1 87 ? 4.692 15.204 -1.523 1.00 57.41 87 LYS A O 1
ATOM 719 N N . GLN A 1 88 ? 4.087 16.499 0.201 1.00 62.62 88 GLN A N 1
ATOM 720 C CA . GLN A 1 88 ? 4.957 15.820 1.171 1.00 62.62 88 GLN A CA 1
ATOM 721 C C . GLN A 1 88 ? 4.462 14.400 1.466 1.00 62.62 88 GLN A C 1
ATOM 723 O O . GLN A 1 88 ? 5.249 13.456 1.473 1.00 62.62 88 GLN A O 1
ATOM 728 N N . ILE A 1 89 ? 3.149 14.255 1.653 1.00 61.97 89 ILE A N 1
ATOM 729 C CA . ILE A 1 89 ? 2.491 12.959 1.820 1.00 61.97 89 ILE A CA 1
ATOM 730 C C . ILE A 1 89 ? 2.716 12.100 0.570 1.00 61.97 89 ILE A C 1
ATOM 732 O O . ILE A 1 89 ? 3.141 10.963 0.704 1.00 61.97 89 ILE A O 1
ATOM 736 N N . PHE A 1 90 ? 2.555 12.658 -0.630 1.00 62.78 90 PHE A N 1
ATOM 737 C CA . PHE A 1 90 ? 2.798 11.970 -1.896 1.00 62.78 90 PHE A CA 1
ATOM 738 C C . PHE A 1 90 ? 4.265 11.573 -2.073 1.00 62.78 90 PHE A C 1
ATOM 740 O O . PHE A 1 90 ? 4.516 10.455 -2.469 1.00 62.78 90 PHE A O 1
ATOM 747 N N . SER A 1 91 ? 5.234 12.420 -1.708 1.00 64.44 91 SER A N 1
ATOM 748 C CA . SER A 1 91 ? 6.671 12.096 -1.779 1.00 64.44 91 SER A CA 1
ATOM 749 C C . SER A 1 91 ? 7.068 10.962 -0.835 1.00 64.44 91 SER A C 1
ATOM 751 O O . SER A 1 91 ? 7.810 10.063 -1.227 1.00 64.44 91 SER A O 1
ATOM 753 N N . ILE A 1 92 ? 6.527 10.965 0.392 1.00 64.19 92 ILE A N 1
ATOM 754 C CA . ILE A 1 92 ? 6.673 9.828 1.302 1.00 64.19 92 ILE A CA 1
ATOM 755 C C . ILE A 1 92 ? 6.063 8.619 0.613 1.00 64.19 92 ILE A C 1
ATOM 757 O O . ILE A 1 92 ? 6.790 7.667 0.368 1.00 64.19 92 ILE A O 1
ATOM 761 N N . LEU A 1 93 ? 4.787 8.704 0.226 1.00 66.06 93 LEU A N 1
ATOM 762 C CA . LEU A 1 93 ? 3.982 7.643 -0.379 1.00 66.06 93 LEU A CA 1
ATOM 763 C C . LEU A 1 93 ? 4.426 7.200 -1.769 1.00 66.06 93 LEU A C 1
ATOM 765 O O . LEU A 1 93 ? 3.988 6.140 -2.190 1.00 66.06 93 LEU A O 1
ATOM 769 N N . SER A 1 94 ? 5.322 7.907 -2.452 1.00 63.09 94 SER A N 1
ATOM 770 C CA . SER A 1 94 ? 5.894 7.458 -3.718 1.00 63.09 94 SER A CA 1
ATOM 771 C C . SER A 1 94 ? 6.565 6.092 -3.567 1.00 63.09 94 SER A C 1
ATOM 773 O O . SER A 1 94 ? 6.707 5.419 -4.575 1.00 63.09 94 SER A O 1
ATOM 775 N N . TRP A 1 95 ? 6.873 5.625 -2.342 1.00 70.56 95 TRP A N 1
ATOM 776 C CA . TRP A 1 95 ? 7.275 4.240 -2.026 1.00 70.56 95 TRP A CA 1
ATOM 777 C C . TRP A 1 95 ? 6.290 3.160 -2.517 1.00 70.56 95 TRP A C 1
ATOM 779 O O . TRP A 1 95 ? 6.711 2.040 -2.787 1.00 70.56 95 TRP A O 1
ATOM 789 N N . ILE A 1 96 ? 4.999 3.497 -2.614 1.00 63.16 96 ILE A N 1
ATOM 790 C CA . ILE A 1 96 ? 3.902 2.661 -3.136 1.00 63.16 96 ILE A CA 1
ATOM 791 C C . ILE A 1 96 ? 4.053 2.465 -4.651 1.00 63.16 96 ILE A C 1
ATOM 793 O O . ILE A 1 96 ? 3.628 1.459 -5.197 1.00 63.16 96 ILE A O 1
ATOM 797 N N . ILE A 1 97 ? 4.658 3.435 -5.333 1.00 58.06 97 ILE A N 1
ATOM 798 C CA . ILE A 1 97 ? 4.786 3.485 -6.794 1.00 58.06 97 ILE A CA 1
ATOM 799 C C . ILE A 1 97 ? 6.263 3.292 -7.199 1.00 58.06 97 ILE A C 1
ATOM 801 O O . ILE A 1 97 ? 6.606 3.248 -8.375 1.00 58.06 97 ILE A O 1
ATOM 805 N N . GLN A 1 98 ? 7.184 3.204 -6.234 1.00 56.66 98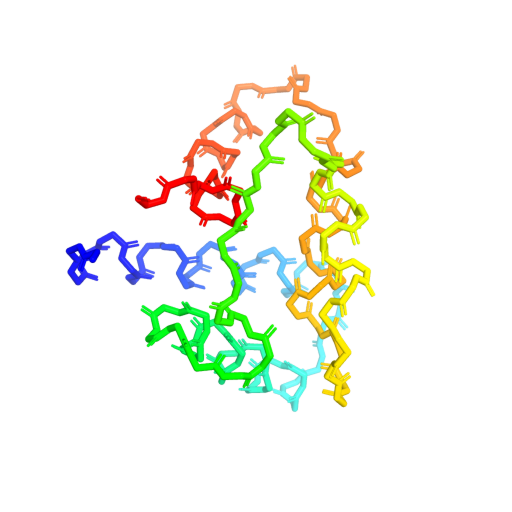 GLN A N 1
ATOM 806 C CA . GLN A 1 98 ? 8.604 3.341 -6.522 1.00 56.66 98 GLN A CA 1
ATOM 807 C C . GLN A 1 98 ? 9.186 2.071 -7.134 1.00 56.66 98 GLN A C 1
ATOM 809 O O . GLN A 1 98 ? 9.206 1.004 -6.522 1.00 56.66 98 GLN A O 1
ATOM 814 N N . LYS A 1 99 ? 9.771 2.265 -8.315 1.00 49.81 99 LYS A N 1
ATOM 815 C CA . LYS A 1 99 ? 10.798 1.425 -8.926 1.00 49.81 99 LYS A CA 1
ATOM 816 C C . LYS A 1 99 ? 11.915 1.192 -7.897 1.00 49.81 99 LYS A C 1
ATOM 818 O O . LYS A 1 99 ? 12.515 2.160 -7.420 1.00 49.81 99 LYS A O 1
ATOM 823 N N . ARG A 1 100 ? 12.149 -0.063 -7.514 1.00 47.56 100 ARG A N 1
ATOM 824 C CA . ARG A 1 100 ? 13.395 -0.454 -6.843 1.00 47.56 100 ARG A CA 1
ATOM 825 C C . ARG A 1 100 ? 14.439 -0.822 -7.879 1.00 47.56 100 ARG A C 1
ATOM 827 O O . ARG A 1 100 ? 14.046 -1.444 -8.889 1.00 47.56 100 ARG A O 1
#

Secondary structure (DSSP, 8-state):
--HHHHHHHHHHHHHHHHHTT--HHHHHHHHHHHHHHHHT-TTS-SPP-TTT--HHHHHHH---SS-HHHHHHHHHHHS---SHHHHHHHHHHGGGT---

Organism: Gigaspora margarita (NCBI:txid4874)

Sequence (100 aa):
MKESIFHQILYTALEIWKKIGSKITSTNILVAQIKLHNIFEPPYHYTFIEDIESPETWWLGCKVPNHYLQKLALYLLAITPHSASCKQIFSILSWIIQKR

Foldseek 3Di:
DPPVLLVVLLVLLLVVCVVVVDDPVLNVVLSVVSVCLVVLHPPNVDAADVVPDDLLVVLVVRDDPSSSNSVSSVVLVVPDQPDPVNVVSVVSVCSSNDDD